Protein AF-0000000066300074 (afdb_homodimer)

Foldseek 3Di:
DWDWDWDQDPVRFIKIFIADPVRHTDDIGDTHNDPVVRVVVVVCCVVCVVVPDDDDPD/DWDWDWDQDPVRFIKIFIADPVRHTDDIGDTHNDPVVRVVVVVCCVVCVVVPDDDDPD

Radius of gyration: 13.02 Å; Cα contacts (8 Å, |Δi|>4): 265; chains: 2; bounding box: 30×37×32 Å

Solvent-accessible surface area (backbone atoms only — not comparable to full-atom values): 5944 Å² total; per-residue (Å²): 99,38,34,32,39,30,32,67,44,97,84,68,22,22,25,36,32,34,24,36,62,85,64,45,78,51,32,37,36,53,72,20,88,36,66,64,54,32,52,47,45,51,49,48,44,34,67,27,39,66,71,30,50,81,40,76,50,125,100,39,34,32,40,30,35,67,46,98,86,67,22,21,25,37,32,35,22,37,62,84,65,44,77,50,32,37,37,55,72,20,87,35,66,64,54,34,53,49,45,52,50,48,42,32,68,28,39,69,74,29,50,82,41,76,49,126

InterPro domains:
  IPR010879 Domain of unknown function DUF1508 [PF07411] (9-54)
  IPR036913 YegP-like superfamily [SSF160113] (1-55)
 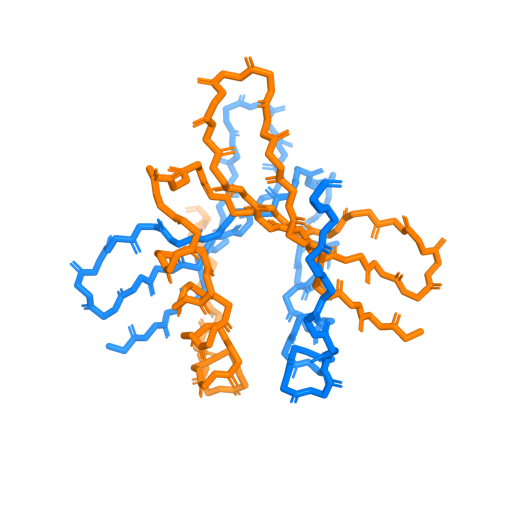 IPR051141 UPF0339 domain-containing protein [PTHR40606] (1-51)

Sequence (116 aa):
MSKFEVYLDEGGKYRFRLRARNGQIIAVSQGYKSEEGCIKGIQSVKENAPNARIIVLEMSKFEVYLDEGGKYRFRLRARNGQIIAVSQGYKSEEGCIKGIQSVKENAPNARIIVLE

Secondary structure (DSSP, 8-state):
--EEEEEE-TTS-EEEEEE-TTS-EEEEEPPBSSHHHHHHHHHHHHHHTTTPEEEE--/--EEEEEE-TTS-EEEEEE-TTS-EEEEEPPBSSHHHHHHHHHHHHHHTTTPEEEE--

Organism: Methanosarcina acetivorans (strain ATCC 35395 / DSM 2834 / JCM 12185 / C2A) (NCBI:txid188937)

pLDDT: mean 92.96, std 4.44, range [66.56, 96.81]

Nearest PDB structures (foldseek):
  6q2z-assembly1_B  TM=9.196E-01  e=2.570E-05  Haloferax volcanii DS2
  2k7i-assembly1_B  TM=8.729E-01  e=2.587E-04  Agrobacterium fabrum str. C58
  3bid-assembly4_G  TM=8.774E-01  e=3.320E-04  Neisseria meningitidis MC58
  3bid-assembly3_E  TM=8.738E-01  e=5.139E-04  Neisseria meningitidis MC58
  2k8e-assembly1_A  TM=9.544E-01  e=5.504E-03  Escherichia coli K-12

Structure (mmCIF, N/CA/C/O backbone):
data_AF-0000000066300074-model_v1
#
loop_
_entity.id
_entity.type
_entity.pdbx_description
1 polymer 'UPF0339 protein MA_3316'
#
loop_
_atom_site.group_PDB
_atom_site.id
_atom_site.type_symbol
_atom_site.label_atom_id
_atom_site.label_alt_id
_atom_site.label_comp_id
_atom_site.label_asym_id
_atom_site.label_entity_id
_atom_site.label_seq_id
_atom_site.pdbx_PDB_ins_code
_atom_site.Cartn_x
_atom_site.Cartn_y
_atom_site.Cartn_z
_atom_site.occupancy
_atom_site.B_iso_or_equiv
_atom_site.auth_seq_id
_atom_site.auth_comp_id
_atom_site.auth_asym_id
_atom_site.auth_atom_id
_atom_site.pdbx_PDB_model_num
ATOM 1 N N . MET A 1 1 ? 9.641 2.594 -13.008 1 79.38 1 MET A N 1
ATOM 2 C CA . MET A 1 1 ? 10.031 2.637 -11.602 1 79.38 1 MET A CA 1
ATOM 3 C C . MET A 1 1 ? 8.836 2.969 -10.711 1 79.38 1 MET A C 1
ATOM 5 O O . MET A 1 1 ? 7.941 3.707 -11.117 1 79.38 1 MET A O 1
ATOM 9 N N . SER A 1 2 ? 8.641 2.221 -9.711 1 91.62 2 SER A N 1
ATOM 10 C CA . SER A 1 2 ? 7.488 2.457 -8.836 1 91.62 2 SER A CA 1
ATOM 11 C C . SER A 1 2 ? 7.688 3.707 -7.988 1 91.62 2 SER A C 1
ATOM 13 O O . SER A 1 2 ? 8.82 4.055 -7.637 1 91.62 2 SER A O 1
ATOM 15 N N . LYS A 1 3 ? 6.703 4.562 -7.789 1 93.5 3 LYS A N 1
ATOM 16 C CA . LYS A 1 3 ? 6.762 5.801 -7.02 1 93.5 3 LYS A CA 1
ATOM 17 C C . LYS A 1 3 ? 5.527 5.961 -6.137 1 93.5 3 LYS A C 1
ATOM 19 O O . LYS A 1 3 ? 4.457 5.445 -6.457 1 93.5 3 LYS A O 1
ATOM 24 N N . PHE A 1 4 ? 5.812 6.648 -5.051 1 96.56 4 PHE A N 1
ATOM 25 C CA . PHE A 1 4 ? 4.727 6.984 -4.141 1 96.56 4 PHE A CA 1
ATOM 26 C C . PHE A 1 4 ? 4.195 8.383 -4.422 1 96.56 4 PHE A C 1
ATOM 28 O O . PHE A 1 4 ? 4.957 9.359 -4.41 1 96.56 4 PHE A O 1
ATOM 35 N N . GLU A 1 5 ? 2.988 8.461 -4.75 1 96.75 5 GLU A N 1
ATOM 36 C CA . GLU A 1 5 ? 2.365 9.758 -4.984 1 96.75 5 GLU A CA 1
ATOM 37 C C . GLU A 1 5 ? 1.416 10.125 -3.848 1 96.75 5 GLU A C 1
ATOM 39 O O . GLU A 1 5 ? 0.458 9.398 -3.572 1 96.75 5 GLU A O 1
ATOM 44 N N . VAL A 1 6 ? 1.687 11.297 -3.277 1 96.62 6 VAL A N 1
ATOM 45 C CA . VAL A 1 6 ? 0.855 11.789 -2.186 1 96.62 6 VAL A CA 1
ATOM 46 C C . VAL A 1 6 ? -0.092 12.867 -2.709 1 96.62 6 VAL A C 1
ATOM 48 O O . VAL A 1 6 ? 0.34 13.82 -3.367 1 96.62 6 VAL A O 1
ATOM 51 N N . TYR A 1 7 ? -1.346 12.633 -2.512 1 95.81 7 TYR A N 1
ATOM 52 C CA . TYR A 1 7 ? -2.311 13.609 -3.004 1 95.81 7 TYR A CA 1
ATOM 53 C C . TYR A 1 7 ? -3.473 13.758 -2.031 1 95.81 7 TYR A C 1
ATOM 55 O O . TYR A 1 7 ? -3.658 12.93 -1.138 1 95.81 7 TYR A O 1
ATOM 63 N N . LEU A 1 8 ? -4.113 14.922 -2.221 1 94.94 8 LEU A N 1
ATOM 64 C CA . LEU A 1 8 ? -5.297 15.211 -1.421 1 94.94 8 LEU A CA 1
ATOM 65 C C . LEU A 1 8 ? -6.562 14.75 -2.139 1 94.94 8 LEU A C 1
ATOM 67 O O . LEU A 1 8 ? -6.816 15.148 -3.275 1 94.94 8 LEU A O 1
ATOM 71 N N . ASP A 1 9 ? -7.285 13.867 -1.431 1 93.69 9 ASP A N 1
ATOM 72 C CA . ASP A 1 9 ? -8.508 13.344 -2.031 1 93.69 9 ASP A CA 1
ATOM 73 C C . ASP A 1 9 ? -9.633 14.375 -1.987 1 93.69 9 ASP A C 1
ATOM 75 O O . ASP A 1 9 ? -9.477 15.445 -1.39 1 93.69 9 ASP A O 1
ATOM 79 N N . GLU A 1 10 ? -10.727 14.07 -2.703 1 91.5 10 GLU A N 1
ATOM 80 C CA . GLU A 1 10 ? -11.875 14.969 -2.756 1 91.5 10 GLU A CA 1
ATOM 81 C C . GLU A 1 10 ? -12.508 15.148 -1.377 1 91.5 10 GLU A C 1
ATOM 83 O O . GLU A 1 10 ? -13.18 16.141 -1.118 1 91.5 10 GLU A O 1
ATOM 88 N N . GLY A 1 11 ? -12.211 14.266 -0.416 1 92 11 GLY A N 1
ATOM 89 C CA . GLY A 1 11 ? -12.734 14.32 0.939 1 92 11 GLY A CA 1
ATOM 90 C C . GLY A 1 11 ? -11.891 15.172 1.871 1 92 11 GLY A C 1
ATOM 91 O O . GLY A 1 11 ? -12.242 15.359 3.037 1 92 11 GLY A O 1
ATOM 92 N N . GLY A 1 12 ? -10.781 15.75 1.34 1 93.69 12 GLY A N 1
ATOM 93 C CA . GLY A 1 12 ? -9.867 16.547 2.16 1 93.69 12 GLY A CA 1
ATOM 94 C C . GLY A 1 12 ? -8.906 15.688 2.969 1 93.69 12 GLY A C 1
ATOM 95 O O . GLY A 1 12 ? -8.508 16.078 4.07 1 93.69 12 GLY A O 1
ATOM 96 N N . LYS A 1 13 ? -8.68 14.516 2.545 1 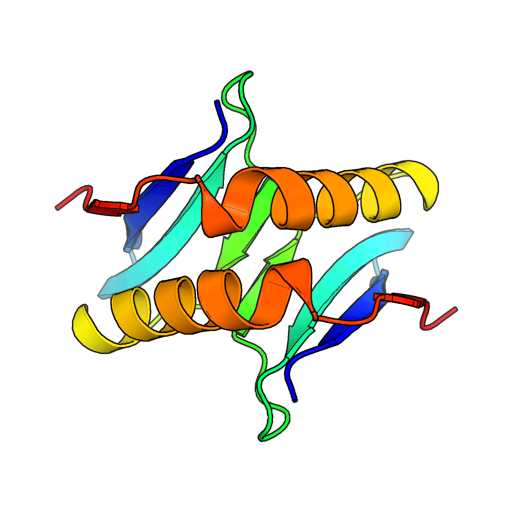95.81 13 LYS A N 1
ATOM 97 C CA . LYS A 1 13 ? -7.75 13.625 3.227 1 95.81 13 LYS A CA 1
ATOM 98 C C . LYS A 1 13 ? -6.496 13.383 2.385 1 95.81 13 LYS A C 1
ATOM 100 O O . LYS A 1 13 ? -6.555 13.414 1.154 1 95.81 13 LYS A O 1
ATOM 105 N N . TYR A 1 14 ? -5.41 13.211 3.061 1 96.81 14 TYR A N 1
ATOM 106 C CA . TYR A 1 14 ? -4.145 12.922 2.398 1 96.81 14 TYR A CA 1
ATOM 107 C C . TYR A 1 14 ? -3.971 11.43 2.176 1 96.81 14 TYR A C 1
ATOM 109 O O . TYR A 1 14 ? -4.152 10.633 3.1 1 96.81 14 TYR A O 1
ATOM 117 N N . ARG A 1 15 ? -3.682 11.117 1 1 96.25 15 ARG A N 1
ATOM 118 C CA . ARG A 1 15 ? -3.463 9.711 0.679 1 96.25 15 ARG A CA 1
ATOM 119 C C . ARG A 1 15 ? -2.268 9.539 -0.253 1 96.25 15 ARG A C 1
ATOM 121 O O . ARG A 1 15 ? -1.922 10.453 -1.001 1 96.25 15 ARG A O 1
ATOM 128 N N . PHE A 1 16 ? -1.637 8.344 -0.215 1 96.44 16 PHE A N 1
ATOM 129 C CA . PHE A 1 16 ? -0.556 8.016 -1.138 1 96.44 16 PHE A CA 1
ATOM 130 C C . PHE A 1 16 ? -0.872 6.746 -1.919 1 96.44 16 PHE A C 1
ATOM 132 O O . PHE A 1 16 ? -1.636 5.898 -1.452 1 96.44 16 PHE A O 1
ATOM 139 N N . ARG A 1 17 ? -0.395 6.703 -3.07 1 95.69 17 ARG A N 1
ATOM 140 C CA . ARG A 1 17 ? -0.561 5.516 -3.908 1 95.69 17 ARG A CA 1
ATOM 141 C C . ARG A 1 17 ? 0.765 5.102 -4.539 1 95.69 17 ARG A C 1
ATOM 143 O O . ARG A 1 17 ? 1.623 5.945 -4.805 1 95.69 17 ARG A O 1
ATOM 150 N N . LEU A 1 18 ? 0.894 3.816 -4.555 1 95.88 18 LEU A N 1
ATOM 151 C CA . LEU A 1 18 ? 2.076 3.27 -5.211 1 95.88 18 LEU A CA 1
ATOM 152 C C . LEU A 1 18 ? 1.773 2.904 -6.66 1 95.88 18 LEU A C 1
ATOM 154 O O . LEU A 1 18 ? 0.898 2.078 -6.926 1 95.88 18 LEU A O 1
ATOM 158 N N . ARG A 1 19 ? 2.494 3.504 -7.566 1 93.44 19 ARG A N 1
ATOM 159 C CA . ARG A 1 19 ? 2.307 3.225 -8.984 1 93.44 19 ARG A CA 1
ATOM 160 C C . ARG A 1 19 ? 3.443 2.369 -9.531 1 93.44 19 ARG A C 1
ATOM 162 O O . ARG A 1 19 ? 4.613 2.621 -9.234 1 93.44 19 ARG A O 1
ATOM 169 N N . ALA A 1 20 ? 2.867 1.416 -10.352 1 89.94 20 ALA A N 1
ATOM 170 C CA . ALA A 1 20 ? 3.865 0.578 -11.008 1 89.94 20 ALA A CA 1
ATOM 171 C C . ALA A 1 20 ? 4.648 1.373 -12.055 1 89.94 20 ALA A C 1
ATOM 173 O O . ALA A 1 20 ? 4.395 2.562 -12.25 1 89.94 20 ALA A O 1
ATOM 174 N N . ARG A 1 21 ? 5.758 0.644 -12.57 1 87.81 21 ARG A N 1
ATOM 175 C CA . ARG A 1 21 ? 6.602 1.282 -13.578 1 87.81 21 ARG A CA 1
ATOM 176 C C . ARG A 1 21 ? 5.793 1.666 -14.805 1 87.81 21 ARG A C 1
ATOM 178 O O . ARG A 1 21 ? 6.09 2.662 -15.469 1 87.81 21 ARG A O 1
ATOM 185 N N . ASN A 1 22 ? 4.676 0.944 -14.922 1 91 22 ASN A N 1
ATOM 186 C CA . ASN A 1 22 ? 3.797 1.188 -16.062 1 91 22 ASN A CA 1
ATOM 187 C C . ASN A 1 22 ? 2.785 2.291 -15.766 1 91 22 ASN A C 1
ATOM 189 O O . ASN A 1 22 ? 2.043 2.713 -16.656 1 91 22 ASN A O 1
ATOM 193 N N . GLY A 1 23 ? 2.822 2.691 -14.617 1 89.44 23 GLY A N 1
ATOM 194 C CA . GLY A 1 23 ? 1.918 3.76 -14.227 1 89.44 23 GLY A CA 1
ATOM 195 C C . GLY A 1 23 ? 0.634 3.252 -13.594 1 89.44 23 GLY A C 1
ATOM 196 O O . GLY A 1 23 ? -0.303 4.023 -13.375 1 89.44 23 GLY A O 1
ATOM 197 N N . GLN A 1 24 ? 0.589 2.008 -13.445 1 91.75 24 GLN A N 1
ATOM 198 C CA . GLN A 1 24 ? -0.604 1.428 -12.836 1 91.75 24 GLN A CA 1
ATOM 199 C C . GLN A 1 24 ? -0.534 1.491 -11.312 1 91.75 24 GLN A C 1
ATOM 201 O O . GLN A 1 24 ? 0.549 1.403 -10.734 1 91.75 24 GLN A O 1
ATOM 206 N N . ILE A 1 25 ? -1.734 1.699 -10.719 1 93.38 25 ILE A N 1
ATOM 207 C CA . ILE A 1 25 ? -1.783 1.786 -9.266 1 93.38 25 ILE A CA 1
ATOM 208 C C . ILE A 1 25 ? -1.793 0.383 -8.664 1 93.38 25 ILE A C 1
ATOM 210 O O . ILE A 1 25 ? -2.662 -0.432 -8.984 1 93.38 25 ILE A O 1
ATOM 214 N N . ILE A 1 26 ? -0.896 0.086 -7.828 1 94.69 26 ILE A N 1
ATOM 215 C CA . ILE A 1 26 ? -0.761 -1.221 -7.191 1 94.69 26 ILE A CA 1
ATOM 216 C C . ILE A 1 26 ? -1.413 -1.193 -5.812 1 94.69 26 ILE A C 1
ATOM 218 O O . ILE A 1 26 ? -2.168 -2.102 -5.457 1 94.69 26 ILE A O 1
ATOM 222 N N . ALA A 1 27 ? -1.117 -0.109 -4.988 1 95.56 27 ALA A N 1
ATOM 223 C CA . ALA A 1 27 ? -1.631 0.015 -3.629 1 95.56 27 ALA A CA 1
ATOM 224 C C . ALA A 1 27 ? -1.934 1.472 -3.287 1 95.56 27 ALA A C 1
ATOM 226 O O . ALA A 1 27 ? -1.292 2.385 -3.811 1 95.56 27 ALA A O 1
ATOM 227 N N . VAL A 1 28 ? -2.918 1.598 -2.512 1 94.81 28 VAL A N 1
ATOM 228 C CA . VAL A 1 28 ? -3.328 2.932 -2.086 1 94.81 28 VAL A CA 1
ATOM 229 C C . VAL A 1 28 ? -3.461 2.973 -0.566 1 94.81 28 VAL A C 1
ATOM 231 O O . VAL A 1 28 ? -3.943 2.016 0.047 1 94.81 28 VAL A O 1
ATOM 234 N N . SER A 1 29 ? -3.051 4.094 -0.007 1 96 29 SER A N 1
ATOM 235 C CA . SER A 1 29 ? -3.164 4.238 1.44 1 96 29 SER A CA 1
ATOM 236 C C . SER A 1 29 ? -4.535 4.781 1.836 1 96 29 SER A C 1
ATOM 238 O O . SER A 1 29 ? -5.309 5.207 0.979 1 96 29 SER A O 1
ATOM 240 N N . GLN A 1 30 ? -4.848 4.652 3.086 1 93.69 30 GLN A N 1
ATOM 241 C CA . GLN A 1 30 ? -6.062 5.289 3.586 1 93.69 30 GLN A CA 1
ATOM 242 C C . GLN A 1 30 ? -5.90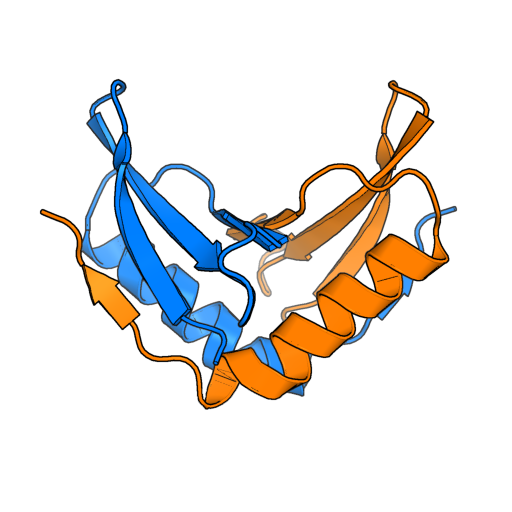2 6.805 3.664 1 93.69 30 GLN A C 1
ATOM 244 O O . GLN A 1 30 ? -4.82 7.332 3.396 1 93.69 30 GLN A O 1
ATOM 249 N N . GLY A 1 31 ? -6.941 7.391 3.908 1 94.88 31 GLY A N 1
ATOM 250 C CA . GLY A 1 31 ? -6.906 8.836 4.012 1 94.88 31 GLY A CA 1
ATOM 251 C C . GLY A 1 31 ? -6.41 9.328 5.359 1 94.88 31 GLY A C 1
ATOM 252 O O . GLY A 1 31 ? -6.918 8.914 6.402 1 94.88 31 GLY A O 1
ATOM 253 N N . TYR A 1 32 ? -5.43 10.156 5.246 1 95.44 32 TYR A N 1
ATOM 254 C CA . TYR A 1 32 ? -4.867 10.75 6.453 1 95.44 32 TYR A CA 1
ATOM 255 C C . TYR A 1 32 ? -5.348 12.188 6.629 1 95.44 32 TYR A C 1
ATOM 257 O O . TYR A 1 32 ? -5.543 12.906 5.645 1 95.44 32 TYR A O 1
ATOM 265 N N . LYS A 1 33 ? -5.543 12.578 7.855 1 94 33 LYS A N 1
ATOM 266 C CA . LYS A 1 33 ? -6.004 13.93 8.164 1 94 33 LYS A CA 1
ATOM 267 C C . LYS A 1 33 ? -4.898 14.953 7.934 1 94 33 LYS A C 1
ATOM 269 O O . LYS A 1 33 ? -5.176 16.125 7.668 1 94 33 LYS A O 1
ATOM 274 N N . SER A 1 34 ? -3.705 14.484 7.969 1 93.81 34 SER A N 1
ATOM 275 C CA . SER A 1 34 ? -2.568 15.391 7.832 1 93.81 34 SER A CA 1
ATOM 276 C C . SER A 1 34 ? -1.542 14.844 6.848 1 93.81 34 SER A C 1
ATOM 278 O O . SER A 1 34 ? -1.392 13.625 6.711 1 93.81 34 SER A O 1
ATOM 280 N N . GLU A 1 35 ? -0.93 15.805 6.262 1 93.19 35 GLU A N 1
ATOM 281 C CA . GLU A 1 35 ? 0.131 15.438 5.324 1 93.19 35 GLU A CA 1
ATOM 282 C C . GLU A 1 35 ? 1.218 14.625 6.016 1 93.19 35 GLU A C 1
ATOM 284 O O . GLU A 1 35 ? 1.756 13.68 5.434 1 93.19 35 GLU A O 1
ATOM 289 N N . GLU A 1 36 ? 1.432 15.008 7.227 1 93.69 36 GLU A N 1
ATOM 290 C CA . GLU A 1 36 ? 2.455 14.312 8 1 93.69 36 GLU A CA 1
ATOM 291 C C . GLU A 1 36 ? 2.111 12.836 8.172 1 93.69 36 GLU A C 1
ATOM 293 O O . GLU A 1 36 ? 2.988 11.977 8.078 1 93.69 36 GLU A O 1
ATOM 298 N N . GLY A 1 37 ? 0.917 12.672 8.484 1 93.31 37 GLY A N 1
ATOM 299 C CA . GLY A 1 37 ? 0.461 11.297 8.625 1 93.31 37 GLY A CA 1
ATOM 300 C C . GLY A 1 37 ? 0.71 10.453 7.391 1 93.31 37 GLY A C 1
ATOM 301 O O . GLY A 1 37 ? 1.115 9.297 7.492 1 93.31 37 GLY A O 1
ATOM 302 N N . CYS A 1 38 ? 0.474 11 6.223 1 94.69 38 CYS A N 1
ATOM 303 C CA . CYS A 1 38 ? 0.685 10.336 4.941 1 94.69 38 CYS A CA 1
ATOM 304 C C . CYS A 1 38 ? 2.154 9.992 4.742 1 94.69 38 CYS A C 1
ATOM 306 O O . CYS A 1 38 ? 2.486 8.859 4.383 1 94.69 38 CYS A O 1
ATOM 308 N N . ILE A 1 39 ? 2.943 10.969 5.059 1 94.06 39 ILE A N 1
ATOM 309 C CA . ILE A 1 39 ? 4.383 10.781 4.902 1 94.06 39 ILE A CA 1
ATOM 310 C C . ILE A 1 39 ? 4.867 9.68 5.84 1 94.06 39 ILE A C 1
ATOM 312 O O . ILE A 1 39 ? 5.676 8.836 5.449 1 94.06 39 ILE A O 1
ATOM 316 N N . LYS A 1 40 ? 4.324 9.672 6.969 1 92.88 40 LYS A N 1
ATOM 317 C CA . LYS A 1 40 ? 4.672 8.648 7.949 1 92.88 40 LYS A CA 1
ATOM 318 C C . LYS A 1 40 ? 4.273 7.262 7.457 1 92.88 40 LYS A C 1
ATOM 320 O O . LYS A 1 40 ? 5 6.289 7.664 1 92.88 40 LYS A O 1
ATOM 325 N N . GLY A 1 41 ? 3.145 7.25 6.867 1 94.5 41 GLY A N 1
ATOM 326 C CA . GLY A 1 41 ? 2.689 5.996 6.289 1 94.5 41 GLY A CA 1
ATOM 327 C C . GLY A 1 41 ? 3.652 5.426 5.262 1 94.5 41 GLY A C 1
ATOM 328 O O . GLY A 1 41 ? 3.998 4.246 5.316 1 94.5 41 GLY A O 1
ATOM 329 N N . ILE A 1 42 ? 4.039 6.27 4.402 1 95.31 42 ILE A N 1
ATOM 330 C CA . ILE A 1 42 ? 4.973 5.879 3.354 1 95.31 42 ILE A CA 1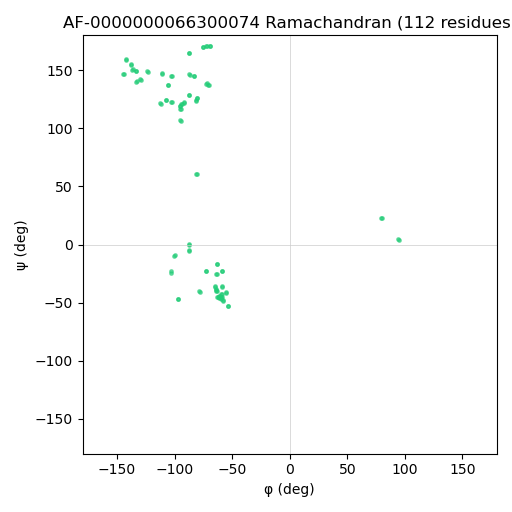
ATOM 331 C C . ILE A 1 42 ? 6.281 5.402 3.977 1 95.31 42 ILE A C 1
ATOM 333 O O . ILE A 1 42 ? 6.836 4.379 3.564 1 95.31 42 ILE A O 1
ATOM 337 N N . GLN A 1 43 ? 6.719 6.164 4.949 1 93.06 43 GLN A N 1
ATOM 338 C CA . GLN A 1 43 ? 7.957 5.809 5.633 1 93.06 43 GLN A CA 1
ATOM 339 C C . GLN A 1 43 ? 7.855 4.426 6.273 1 93.06 43 GLN A C 1
ATOM 341 O O . GLN A 1 43 ? 8.797 3.635 6.211 1 93.06 43 GLN A O 1
ATOM 346 N N . SER A 1 44 ? 6.723 4.215 6.871 1 93 44 SER A N 1
ATOM 347 C CA . SER A 1 44 ? 6.48 2.918 7.492 1 93 44 SER A CA 1
ATOM 348 C C . SER A 1 44 ? 6.562 1.79 6.473 1 93 44 SER A C 1
ATOM 350 O O . SER A 1 44 ? 7.164 0.747 6.738 1 93 44 SER A O 1
ATOM 352 N N . VAL A 1 45 ? 5.895 2.02 5.359 1 93.19 45 VAL A N 1
ATOM 353 C CA . VAL A 1 45 ? 5.906 1.045 4.273 1 93.19 45 VAL A CA 1
ATOM 354 C C . VAL A 1 45 ? 7.34 0.812 3.805 1 93.19 45 VAL A C 1
ATOM 356 O O . VAL A 1 45 ? 7.781 -0.333 3.674 1 93.19 45 VAL A O 1
ATOM 359 N N . LYS A 1 46 ? 8.078 1.845 3.633 1 93.38 46 LYS A N 1
ATOM 360 C CA . LYS A 1 46 ? 9.453 1.774 3.148 1 93.38 46 LYS A CA 1
ATOM 361 C C . LYS A 1 46 ? 10.352 1.049 4.145 1 93.38 46 LYS A C 1
ATOM 363 O O . LYS A 1 46 ? 11.266 0.324 3.752 1 93.38 46 LYS A O 1
ATOM 368 N N . GLU A 1 47 ? 10.062 1.263 5.352 1 91.31 47 GLU A N 1
ATOM 369 C CA . GLU A 1 47 ? 10.891 0.687 6.41 1 91.31 47 GLU A CA 1
ATOM 370 C C . GLU A 1 47 ? 10.555 -0.785 6.633 1 91.31 47 GLU A C 1
ATOM 372 O O . GLU A 1 47 ?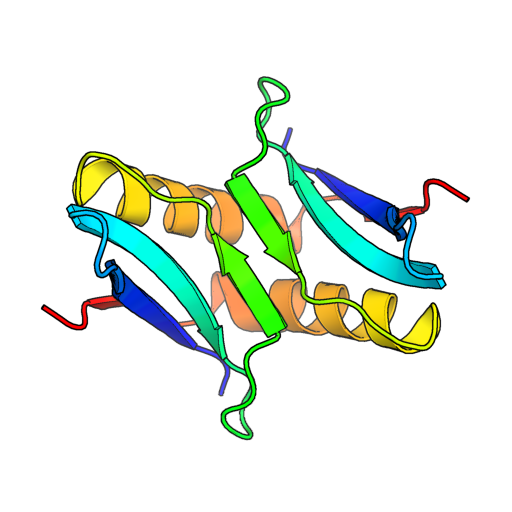 11.445 -1.604 6.855 1 91.31 47 GLU A O 1
ATOM 377 N N . ASN A 1 48 ? 9.289 -1.069 6.586 1 92.81 48 ASN A N 1
ATOM 378 C CA . ASN A 1 48 ? 8.836 -2.396 6.984 1 92.81 48 ASN A CA 1
ATOM 379 C C . ASN A 1 48 ? 8.508 -3.264 5.77 1 92.81 48 ASN A C 1
ATOM 381 O O . ASN A 1 48 ? 8.586 -4.492 5.84 1 92.81 48 ASN A O 1
ATOM 385 N N . ALA A 1 49 ? 8.18 -2.674 4.641 1 92.06 49 ALA A N 1
ATOM 386 C CA . ALA A 1 49 ? 7.723 -3.395 3.457 1 92.06 49 ALA A CA 1
ATOM 387 C C . ALA A 1 49 ? 8.711 -4.492 3.064 1 92.06 49 ALA A C 1
ATOM 389 O O . ALA A 1 49 ? 8.328 -5.652 2.908 1 92.06 49 ALA A O 1
ATOM 390 N N . PRO A 1 50 ? 10.023 -4.145 2.895 1 92.56 50 PRO A N 1
ATOM 391 C CA . PRO A 1 50 ? 11.008 -5.148 2.504 1 92.56 50 PRO A CA 1
ATOM 392 C C . PRO A 1 50 ? 11.172 -6.254 3.547 1 92.56 50 PRO A C 1
ATOM 394 O O . PRO A 1 50 ? 11.555 -7.379 3.207 1 92.56 50 PRO A O 1
ATOM 397 N N . ASN A 1 51 ? 10.867 -5.953 4.824 1 92.06 51 ASN A N 1
ATOM 398 C CA . ASN A 1 51 ? 10.984 -6.902 5.922 1 92.06 51 ASN A CA 1
ATOM 399 C C . ASN A 1 51 ? 9.641 -7.512 6.289 1 92.06 51 ASN A C 1
ATOM 401 O O . ASN A 1 51 ? 9.578 -8.461 7.078 1 92.06 51 ASN A O 1
ATOM 405 N N . ALA A 1 52 ? 8.68 -6.957 5.711 1 93.12 52 ALA A N 1
ATOM 406 C CA . ALA A 1 52 ? 7.32 -7.383 6.027 1 93.12 52 ALA A CA 1
ATOM 407 C C . ALA A 1 52 ? 7.027 -8.766 5.461 1 93.12 52 ALA A C 1
ATOM 409 O O . ALA A 1 52 ? 7.488 -9.109 4.367 1 93.12 52 ALA A O 1
ATOM 410 N N . ARG A 1 53 ? 6.387 -9.586 6.219 1 93.31 53 ARG A N 1
ATOM 411 C CA . ARG A 1 53 ? 6.027 -10.93 5.77 1 93.31 53 ARG A CA 1
ATOM 412 C C . ARG A 1 53 ? 4.684 -10.922 5.047 1 93.31 53 ARG A C 1
ATOM 414 O O . ARG A 1 53 ? 3.82 -10.094 5.34 1 93.31 53 ARG A O 1
ATOM 421 N N . ILE A 1 54 ? 4.598 -11.781 4.102 1 94.38 54 ILE A N 1
ATOM 422 C CA . ILE A 1 54 ? 3.348 -11.922 3.361 1 94.38 54 ILE A CA 1
ATOM 423 C C . ILE A 1 54 ? 2.516 -13.055 3.967 1 94.38 54 ILE A C 1
ATOM 425 O O . ILE A 1 54 ? 2.977 -14.195 4.051 1 94.38 54 ILE A O 1
ATOM 429 N N . ILE A 1 55 ? 1.387 -12.664 4.465 1 95 55 ILE A N 1
ATOM 430 C CA . ILE A 1 55 ? 0.476 -13.656 5.031 1 95 55 ILE A CA 1
ATOM 431 C C . ILE A 1 55 ? -0.778 -13.758 4.164 1 95 55 ILE A C 1
ATOM 433 O O . ILE A 1 55 ? -1.482 -12.766 3.963 1 95 55 ILE A O 1
ATOM 437 N N . VAL A 1 56 ? -1.092 -14.977 3.625 1 93.81 56 VAL A N 1
ATOM 438 C CA . VAL A 1 56 ? -2.287 -15.203 2.816 1 93.81 56 VAL A CA 1
ATOM 439 C C . VAL A 1 56 ? -3.41 -15.75 3.695 1 93.81 56 VAL A C 1
ATOM 441 O O . VAL A 1 56 ? -3.312 -16.859 4.219 1 93.81 56 VAL A O 1
ATOM 444 N N . LEU A 1 57 ? -4.387 -14.68 3.871 1 87.5 57 LEU A N 1
ATOM 445 C CA . LEU A 1 57 ? -5.516 -15.086 4.699 1 87.5 57 LEU A CA 1
ATOM 446 C C . LEU A 1 57 ? -6.543 -15.859 3.881 1 87.5 57 LEU A C 1
ATOM 448 O O . LEU A 1 57 ? -6.973 -15.398 2.822 1 87.5 57 LEU A O 1
ATOM 452 N N . GLU A 1 58 ? -6.527 -16.906 3.232 1 66.56 58 GLU A N 1
ATOM 453 C CA . GLU A 1 58 ? -7.453 -17.781 2.52 1 66.56 58 GLU A CA 1
ATOM 454 C C . GLU A 1 58 ? -8.742 -17.984 3.312 1 66.56 58 GLU A C 1
ATOM 456 O O . GLU A 1 58 ? -8.734 -17.891 4.543 1 66.56 58 GLU A O 1
ATOM 461 N N . MET B 1 1 ? 5.363 -5.238 14.258 1 79 1 MET B N 1
ATOM 462 C CA . MET B 1 1 ? 5.992 -5.453 12.953 1 79 1 MET B CA 1
ATOM 463 C C . MET B 1 1 ? 4.957 -5.387 11.836 1 79 1 MET B C 1
ATOM 465 O O . MET B 1 1 ? 3.805 -5.781 12.023 1 79 1 MET B O 1
ATOM 469 N N . SER B 1 2 ? 5.215 -4.625 10.828 1 91.56 2 SER B N 1
ATOM 470 C CA . SER B 1 2 ? 4.254 -4.492 9.742 1 91.56 2 SER B CA 1
ATOM 471 C C . SER B 1 2 ? 4.191 -5.762 8.898 1 91.56 2 SER B C 1
ATOM 473 O O . SER B 1 2 ? 5.191 -6.473 8.766 1 91.56 2 SER B O 1
ATOM 475 N N . LYS B 1 3 ? 3.045 -6.227 8.477 1 93.62 3 LYS B N 1
ATOM 476 C CA . LYS B 1 3 ? 2.848 -7.438 7.688 1 93.62 3 LYS B CA 1
ATOM 477 C C . LYS B 1 3 ? 1.844 -7.203 6.559 1 93.62 3 LYS B C 1
ATOM 479 O O . LYS B 1 3 ? 0.959 -6.352 6.676 1 93.62 3 LYS B O 1
ATOM 484 N N . PHE B 1 4 ? 2.094 -7.98 5.523 1 96.56 4 PHE B N 1
ATOM 485 C CA . PHE B 1 4 ? 1.167 -7.961 4.395 1 96.56 4 PHE B CA 1
ATOM 486 C C . PHE B 1 4 ? 0.153 -9.094 4.512 1 96.56 4 PHE B C 1
ATOM 488 O O . PHE B 1 4 ? 0.529 -10.266 4.605 1 96.56 4 PHE B O 1
ATOM 495 N N . GLU B 1 5 ? -1.048 -8.742 4.582 1 96.75 5 GLU B N 1
ATOM 496 C CA . GLU B 1 5 ? -2.104 -9.75 4.633 1 96.75 5 GLU B CA 1
ATOM 497 C C . GLU B 1 5 ? -2.867 -9.812 3.312 1 96.75 5 GLU B C 1
ATOM 499 O O . GLU B 1 5 ? -3.447 -8.82 2.873 1 96.75 5 GLU B O 1
ATOM 504 N N . VAL B 1 6 ? -2.887 -11.031 2.77 1 96.69 6 VAL B N 1
ATOM 505 C CA . VAL B 1 6 ? -3.596 -11.258 1.514 1 96.69 6 VAL B CA 1
ATOM 506 C C . VAL B 1 6 ? -4.934 -11.938 1.789 1 96.69 6 VAL B C 1
ATOM 508 O O . VAL B 1 6 ? -4.984 -12.953 2.482 1 96.69 6 VAL B O 1
ATOM 511 N N . TYR B 1 7 ? -5.969 -11.289 1.336 1 95.88 7 TYR B N 1
ATOM 512 C CA . TYR B 1 7 ? -7.285 -11.875 1.579 1 95.88 7 TYR B CA 1
ATOM 513 C C . TYR B 1 7 ? -8.203 -11.664 0.381 1 95.88 7 TYR B C 1
ATOM 515 O O . TYR B 1 7 ? -7.918 -10.844 -0.493 1 95.88 7 TYR B O 1
ATOM 523 N N . LEU B 1 8 ? -9.211 -12.539 0.381 1 94.94 8 LEU B N 1
ATOM 524 C CA . LEU B 1 8 ? -10.227 -12.438 -0.663 1 94.94 8 LEU B CA 1
ATOM 525 C C . LEU B 1 8 ? -11.391 -11.57 -0.206 1 94.94 8 LEU B C 1
ATOM 527 O O . LEU B 1 8 ? -12 -11.836 0.832 1 94.94 8 LEU B O 1
ATOM 531 N N . ASP B 1 9 ? -11.617 -10.516 -1.012 1 93.62 9 ASP B N 1
ATOM 532 C CA . ASP B 1 9 ? -12.703 -9.602 -0.657 1 93.62 9 ASP B CA 1
ATOM 533 C C . ASP B 1 9 ? -14.062 -10.219 -0.979 1 93.62 9 ASP B C 1
ATOM 535 O O . ASP B 1 9 ? -14.133 -11.289 -1.578 1 93.62 9 ASP B O 1
ATOM 539 N N . GLU B 1 10 ? -15.125 -9.555 -0.497 1 91.44 10 GLU B N 1
ATOM 540 C CA . GLU B 1 10 ? -16.484 -10.031 -0.728 1 91.44 10 GLU B CA 1
ATOM 541 C C . GLU B 1 10 ? -16.828 -10.023 -2.215 1 91.44 10 GLU B C 1
ATOM 543 O O . GLU B 1 10 ? -17.719 -10.75 -2.656 1 91.44 10 GLU B O 1
ATOM 548 N N . GLY B 1 11 ? -16.062 -9.305 -3.059 1 91.81 11 GLY B N 1
ATOM 549 C CA . GLY B 1 11 ? -16.266 -9.211 -4.496 1 91.81 11 GLY B CA 1
ATOM 550 C C . GLY B 1 11 ? -15.57 -10.312 -5.27 1 91.81 11 GLY B C 1
ATOM 551 O O . GLY B 1 11 ? -15.703 -10.398 -6.492 1 91.81 11 GLY B O 1
ATOM 552 N N . GLY B 1 12 ? -14.852 -11.242 -4.555 1 93.5 12 GLY B N 1
ATOM 553 C CA . GLY B 1 12 ? -14.102 -12.305 -5.203 1 93.5 12 GLY B CA 1
ATOM 554 C C . GLY B 1 12 ? -12.758 -11.836 -5.746 1 93.5 12 GLY B C 1
ATOM 555 O O . GLY B 1 12 ? -12.281 -12.359 -6.758 1 93.5 12 GLY B O 1
ATOM 556 N N . LYS B 1 13 ? -12.258 -10.797 -5.223 1 95.69 13 LYS B N 1
ATOM 557 C CA . LYS B 1 13 ? -10.969 -10.273 -5.652 1 95.69 13 LYS B CA 1
ATOM 558 C C . LYS B 1 13 ? -9.914 -10.445 -4.559 1 95.69 13 LYS B C 1
ATOM 560 O O . LYS B 1 13 ? -10.234 -10.414 -3.371 1 95.69 13 LYS B O 1
ATOM 565 N N . TYR B 1 14 ? -8.719 -10.664 -4.977 1 96.75 14 TYR B N 1
ATOM 566 C CA . TYR B 1 14 ? -7.602 -10.797 -4.051 1 96.75 14 TYR B CA 1
ATOM 567 C C . TYR B 1 14 ? -6.988 -9.438 -3.738 1 96.75 14 TYR B C 1
ATOM 569 O O . TYR B 1 14 ? -6.688 -8.656 -4.648 1 96.75 14 TYR B O 1
ATOM 577 N N . ARG B 1 15 ? -6.867 -9.203 -2.525 1 96.31 15 ARG B N 1
ATOM 578 C CA . ARG B 1 15 ? -6.273 -7.938 -2.107 1 96.31 15 ARG B CA 1
ATOM 579 C C . ARG B 1 15 ? -5.305 -8.141 -0.947 1 96.31 15 ARG B C 1
ATOM 581 O O . ARG B 1 15 ? -5.445 -9.102 -0.18 1 96.31 15 ARG B O 1
ATOM 588 N N . PHE B 1 16 ? -4.332 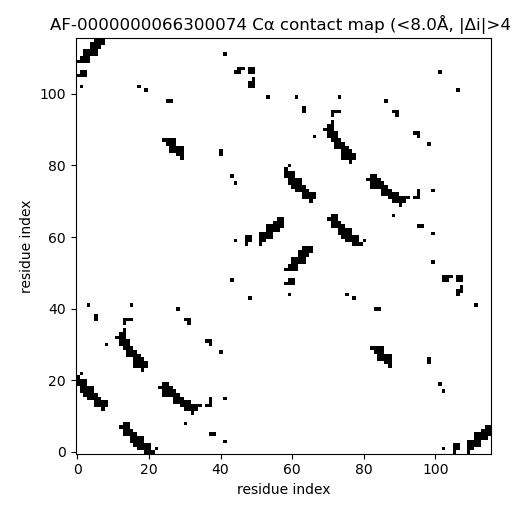-7.223 -0.803 1 96.38 16 PHE B N 1
ATOM 589 C CA . PHE B 1 16 ? -3.418 -7.25 0.333 1 96.38 16 PHE B CA 1
ATOM 590 C C . PHE B 1 16 ? -3.443 -5.922 1.08 1 96.38 16 PHE B C 1
ATOM 592 O O . PHE B 1 16 ? -3.771 -4.887 0.502 1 96.38 16 PHE B O 1
ATOM 599 N N . ARG B 1 17 ? -3.211 -6.008 2.307 1 95.75 17 ARG B N 1
ATOM 600 C CA . ARG B 1 17 ? -3.141 -4.809 3.135 1 95.75 17 ARG B CA 1
ATOM 601 C C . ARG B 1 17 ? -1.918 -4.844 4.043 1 95.75 17 ARG B C 1
ATOM 603 O O . ARG B 1 17 ? -1.47 -5.918 4.453 1 95.75 17 ARG B O 1
ATOM 610 N N . LEU B 1 18 ? -1.361 -3.67 4.121 1 95.94 18 LEU B N 1
ATOM 611 C CA . LEU B 1 18 ? -0.231 -3.533 5.031 1 95.94 18 LEU B CA 1
ATOM 612 C C . LEU B 1 18 ? -0.693 -3.041 6.398 1 95.94 18 LEU B C 1
ATOM 614 O O . LEU B 1 18 ? -1.268 -1.956 6.512 1 95.94 18 LEU B O 1
ATOM 618 N N . ARG B 1 19 ? -0.426 -3.826 7.414 1 93.56 19 ARG B N 1
ATOM 619 C CA . ARG B 1 19 ? -0.807 -3.457 8.773 1 93.56 19 ARG B CA 1
ATOM 620 C C . ARG B 1 19 ? 0.41 -3.023 9.586 1 93.56 19 ARG B C 1
ATOM 622 O O . ARG B 1 19 ? 1.461 -3.666 9.531 1 93.56 19 ARG B O 1
ATOM 629 N N . ALA B 1 20 ? 0.034 -1.911 10.297 1 90.06 20 ALA B N 1
ATOM 630 C CA . ALA B 1 20 ? 1.09 -1.44 11.188 1 90.06 20 ALA B CA 1
ATOM 631 C C . ALA B 1 20 ? 1.317 -2.422 12.336 1 90.06 20 ALA B C 1
ATOM 633 O O . ALA B 1 20 ? 0.644 -3.451 12.422 1 90.06 20 ALA B O 1
ATOM 634 N N . ARG B 1 21 ? 2.469 -2.109 13.117 1 87.81 21 ARG B N 1
ATOM 635 C CA . ARG B 1 21 ? 2.814 -2.971 14.242 1 87.81 21 ARG B CA 1
ATOM 636 C C . ARG B 1 21 ? 1.676 -3.029 15.258 1 87.81 21 ARG B C 1
ATOM 638 O O . ARG B 1 21 ? 1.475 -4.051 15.914 1 87.81 21 ARG B O 1
ATOM 645 N N . ASN B 1 22 ? 0.871 -1.956 15.172 1 91.12 22 ASN B N 1
ATOM 646 C CA . ASN B 1 22 ? -0.263 -1.863 16.078 1 91.12 22 ASN B CA 1
ATOM 647 C C . ASN B 1 22 ? -1.496 -2.564 15.523 1 91.12 22 ASN B C 1
ATOM 649 O O . ASN B 1 22 ? -2.512 -2.691 16.203 1 91.12 22 ASN B O 1
ATOM 653 N N . GLY B 1 23 ? -1.355 -2.99 14.406 1 89.5 23 GLY B N 1
ATOM 654 C CA . GLY B 1 23 ? -2.455 -3.697 13.773 1 89.5 23 GLY B CA 1
ATOM 655 C C . GLY B 1 23 ? -3.33 -2.799 12.922 1 89.5 23 GLY B C 1
ATOM 656 O O . GLY B 1 23 ? -4.402 -3.211 12.469 1 89.5 23 GLY B O 1
ATOM 657 N N . GLN B 1 24 ? -2.918 -1.625 12.828 1 91.62 24 GLN B N 1
ATOM 658 C CA . GLN B 1 24 ? -3.689 -0.689 12.016 1 91.62 24 GLN B CA 1
ATOM 659 C C . GLN B 1 24 ? -3.324 -0.812 10.539 1 91.62 24 GLN B C 1
ATOM 661 O O . GLN B 1 24 ? -2.178 -1.11 10.203 1 91.62 24 GLN B O 1
ATOM 666 N N . ILE B 1 25 ? -4.371 -0.624 9.68 1 93.44 25 ILE B N 1
ATOM 667 C CA . ILE B 1 25 ? -4.137 -0.732 8.25 1 93.44 25 ILE B CA 1
ATOM 668 C C . ILE B 1 25 ? -3.549 0.575 7.719 1 93.44 25 ILE B C 1
ATOM 670 O O . ILE B 1 25 ? -4.145 1.642 7.887 1 93.44 25 ILE B O 1
ATOM 674 N N . ILE B 1 26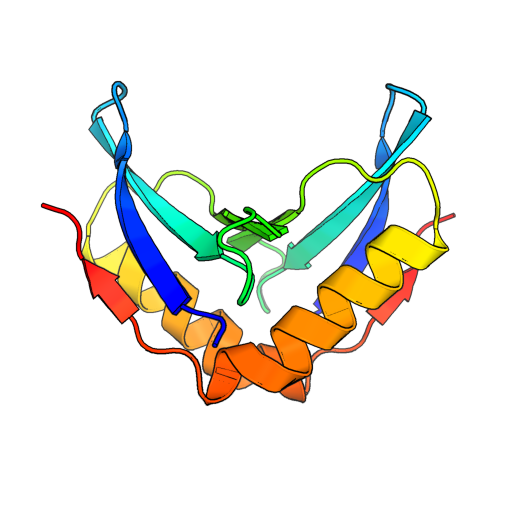 ? -2.443 0.548 7.102 1 94.75 26 ILE B N 1
ATOM 675 C CA . ILE B 1 26 ? -1.748 1.714 6.566 1 94.75 26 ILE B CA 1
ATOM 676 C C . ILE B 1 26 ? -2.068 1.864 5.078 1 94.75 26 ILE B C 1
ATOM 678 O O . ILE B 1 26 ? -2.381 2.963 4.613 1 94.75 26 ILE B O 1
ATOM 682 N N . ALA B 1 27 ? -1.987 0.724 4.297 1 95.69 27 ALA B N 1
ATOM 683 C CA . ALA B 1 27 ? -2.217 0.735 2.854 1 95.69 27 ALA B CA 1
ATOM 684 C C . ALA B 1 27 ? -2.91 -0.546 2.398 1 95.69 27 ALA B C 1
ATOM 686 O O . ALA B 1 27 ? -2.734 -1.604 3.008 1 95.69 27 ALA B O 1
ATOM 687 N N . VAL B 1 28 ? -3.684 -0.348 1.423 1 94.88 28 VAL B N 1
ATOM 688 C CA . VAL B 1 28 ? -4.422 -1.481 0.875 1 94.88 28 VAL B CA 1
ATOM 689 C C . VAL B 1 28 ? -4.246 -1.527 -0.642 1 94.88 28 VAL B C 1
ATOM 691 O O . VAL B 1 28 ? -4.242 -0.487 -1.304 1 94.88 28 VAL B O 1
ATOM 694 N N . SER B 1 29 ? -4.137 -2.758 -1.134 1 96.06 29 SER B N 1
ATOM 695 C CA . SER B 1 29 ? -3.988 -2.908 -2.578 1 96.06 29 SER B CA 1
ATOM 696 C C . SER B 1 29 ? -5.348 -2.98 -3.268 1 96.06 29 SER B C 1
ATOM 698 O O . SER B 1 29 ? -6.379 -3.098 -2.604 1 96.06 29 SER B O 1
ATOM 700 N N . GLN B 1 30 ? -5.359 -2.803 -4.566 1 93.75 30 GLN B N 1
ATOM 701 C CA . GLN B 1 30 ? -6.586 -3.014 -5.328 1 93.75 30 GLN B CA 1
ATOM 702 C C . GLN B 1 30 ? -6.918 -4.5 -5.434 1 93.75 30 GLN B C 1
ATOM 704 O O . GLN B 1 30 ? -6.156 -5.348 -4.969 1 93.75 30 GLN B O 1
ATOM 709 N N . GLY B 1 31 ? -8.016 -4.711 -5.91 1 94.75 31 GLY B N 1
ATOM 710 C CA . GLY B 1 31 ? -8.438 -6.094 -6.059 1 94.75 31 GLY B CA 1
ATOM 711 C C . GLY B 1 31 ? -7.863 -6.766 -7.289 1 94.75 31 GLY B C 1
ATOM 712 O O . GLY B 1 31 ? -7.973 -6.242 -8.398 1 94.75 31 GLY B O 1
ATOM 713 N N . TYR B 1 32 ? -7.258 -7.863 -6.996 1 95.5 32 TYR B N 1
ATOM 714 C CA . TYR B 1 32 ? -6.684 -8.656 -8.078 1 95.5 32 TYR B CA 1
ATOM 715 C C . TYR B 1 32 ? -7.57 -9.852 -8.406 1 95.5 32 TYR B C 1
ATOM 717 O O . TYR B 1 32 ? -8.203 -10.43 -7.516 1 95.5 32 TYR B O 1
ATOM 725 N N . LYS B 1 33 ? -7.625 -10.211 -9.672 1 93.75 33 LYS B N 1
ATOM 726 C CA . LYS B 1 33 ? -8.438 -11.336 -10.125 1 93.75 33 LYS B CA 1
ATOM 727 C C . LYS B 1 33 ? -7.809 -12.664 -9.711 1 93.75 33 LYS B C 1
ATOM 729 O O . LYS B 1 33 ? -8.508 -13.672 -9.562 1 93.75 33 LYS B O 1
ATOM 734 N N . SER B 1 34 ? -6.551 -12.609 -9.484 1 93.75 34 SER B N 1
ATOM 735 C CA . SER B 1 34 ? -5.836 -13.836 -9.148 1 93.75 34 SER B CA 1
ATOM 736 C C . SER B 1 34 ? -4.922 -13.633 -7.945 1 93.75 34 SER B C 1
ATOM 738 O O . SER B 1 34 ? -4.406 -12.531 -7.73 1 93.75 34 SER B O 1
ATOM 740 N N . GLU B 1 35 ? -4.805 -14.727 -7.27 1 93.19 35 GLU B N 1
ATOM 741 C CA . GLU B 1 35 ? -3.91 -14.703 -6.113 1 93.19 35 GLU B CA 1
ATOM 742 C C . GLU B 1 35 ? -2.49 -14.328 -6.52 1 93.19 35 GLU B C 1
ATOM 744 O O . GLU B 1 35 ? -1.804 -13.602 -5.801 1 93.19 35 GLU B O 1
ATOM 749 N N . GLU B 1 36 ? -2.148 -14.812 -7.66 1 93.56 36 GLU B N 1
ATOM 750 C CA . GLU B 1 36 ? -0.81 -14.539 -8.172 1 93.56 36 GLU B CA 1
ATOM 751 C C . GLU B 1 36 ? -0.587 -13.039 -8.367 1 93.56 36 GLU B C 1
ATOM 753 O O . GLU B 1 36 ? 0.484 -12.523 -8.055 1 93.56 36 GLU B O 1
ATOM 758 N N . GLY B 1 37 ? -1.577 -12.5 -8.945 1 93.44 37 GLY B N 1
ATOM 759 C CA . GLY B 1 37 ? -1.5 -11.062 -9.141 1 93.44 37 GLY B CA 1
ATOM 760 C C . GLY B 1 37 ? -1.261 -10.297 -7.848 1 93.44 37 GLY B C 1
ATOM 761 O O . GLY B 1 37 ? -0.477 -9.344 -7.82 1 93.44 37 GLY B O 1
ATOM 762 N N . CYS B 1 38 ? -1.908 -10.695 -6.777 1 94.81 38 CYS B N 1
ATOM 763 C CA . CYS B 1 38 ? -1.774 -10.086 -5.461 1 94.81 38 CYS B CA 1
ATOM 764 C C . CYS B 1 38 ? -0.354 -10.234 -4.93 1 94.81 38 CYS B C 1
ATOM 766 O O . CYS B 1 38 ? 0.251 -9.266 -4.473 1 94.81 38 CYS B O 1
ATOM 768 N N . ILE B 1 39 ? 0.117 -11.422 -5.094 1 94.06 39 ILE B N 1
ATOM 769 C CA . ILE B 1 39 ? 1.462 -11.719 -4.613 1 94.06 39 ILE B CA 1
ATOM 770 C C . ILE B 1 39 ? 2.482 -10.891 -5.387 1 94.06 39 ILE B C 1
ATOM 772 O O . ILE B 1 39 ? 3.424 -10.352 -4.801 1 94.06 39 ILE B O 1
ATOM 776 N N . LYS B 1 40 ? 2.232 -10.766 -6.613 1 92.88 40 LYS B N 1
ATOM 777 C CA . LYS B 1 40 ? 3.111 -9.961 -7.457 1 92.88 40 LYS B CA 1
ATOM 778 C C . LYS B 1 40 ? 3.105 -8.5 -7.023 1 92.88 40 LYS B C 1
ATOM 780 O O . LYS B 1 40 ? 4.145 -7.836 -7.043 1 92.88 40 LYS B O 1
ATOM 785 N N . GLY B 1 41 ? 1.933 -8.078 -6.691 1 94.56 41 GLY B N 1
ATOM 786 C CA . GLY B 1 41 ? 1.817 -6.719 -6.188 1 94.56 41 GLY B CA 1
ATOM 787 C C . GLY B 1 41 ? 2.674 -6.461 -4.961 1 94.56 41 GLY B C 1
ATOM 788 O O . GLY B 1 41 ? 3.398 -5.465 -4.898 1 94.56 41 GLY B O 1
ATOM 789 N N . ILE B 1 42 ? 2.572 -7.336 -4.066 1 95.31 42 ILE B N 1
ATOM 790 C CA . ILE B 1 42 ? 3.334 -7.234 -2.826 1 95.31 42 ILE B CA 1
ATOM 791 C C . ILE B 1 42 ? 4.828 -7.258 -3.137 1 95.31 42 ILE B C 1
ATOM 793 O O . ILE B 1 42 ? 5.598 -6.469 -2.584 1 95.31 42 ILE B O 1
ATOM 797 N N . GLN B 1 43 ? 5.188 -8.164 -4.008 1 93.06 43 GLN B N 1
ATOM 798 C CA . GLN B 1 43 ? 6.59 -8.281 -4.398 1 93.06 43 GLN B CA 1
ATOM 799 C C . GLN B 1 43 ? 7.105 -6.98 -5.004 1 93.06 43 GLN B C 1
ATOM 801 O O . GLN B 1 43 ? 8.227 -6.551 -4.711 1 93.06 43 GLN B O 1
ATOM 806 N N . SER B 1 44 ? 6.258 -6.418 -5.832 1 92.88 44 SER B N 1
ATOM 807 C CA . SER B 1 44 ? 6.617 -5.145 -6.453 1 92.88 44 SER B CA 1
ATOM 808 C C . SER B 1 44 ? 6.867 -4.066 -5.402 1 92.88 44 SER B C 1
ATOM 810 O O . SER B 1 44 ? 7.828 -3.305 -5.504 1 92.88 44 SER B O 1
ATOM 812 N N . VAL B 1 45 ? 5.941 -4.02 -4.453 1 93.12 45 VAL B N 1
ATOM 813 C CA . VAL B 1 45 ? 6.059 -3.059 -3.357 1 93.12 45 VAL B CA 1
ATOM 814 C C . VAL B 1 45 ? 7.355 -3.311 -2.59 1 93.12 45 VAL B C 1
ATOM 816 O O . VAL B 1 45 ? 8.125 -2.379 -2.332 1 93.12 45 VAL B O 1
ATOM 819 N N . LYS B 1 46 ? 7.641 -4.516 -2.301 1 93.31 46 LYS B N 1
ATOM 820 C CA . LYS B 1 46 ? 8.82 -4.898 -1.532 1 93.31 46 LYS B CA 1
ATOM 821 C C . LYS B 1 46 ? 10.102 -4.559 -2.289 1 93.31 46 LYS B C 1
ATOM 823 O O . LYS B 1 46 ? 11.109 -4.172 -1.684 1 93.31 46 LYS B O 1
ATOM 828 N N . GLU B 1 47 ? 10.016 -4.727 -3.533 1 91.25 47 GLU B N 1
ATOM 829 C CA . GLU B 1 47 ? 11.195 -4.512 -4.371 1 91.25 47 GLU B CA 1
ATOM 830 C C . GLU B 1 47 ? 11.438 -3.023 -4.609 1 91.25 47 GLU B C 1
ATOM 832 O O . GLU B 1 47 ? 12.586 -2.568 -4.605 1 91.25 47 GLU B O 1
ATOM 837 N N . ASN B 1 48 ? 10.367 -2.307 -4.828 1 92.75 48 ASN B N 1
ATOM 838 C CA . ASN B 1 48 ? 10.492 -0.918 -5.258 1 92.75 48 ASN B CA 1
ATOM 839 C C . ASN B 1 48 ? 10.227 0.05 -4.109 1 92.75 48 ASN B C 1
ATOM 841 O O . ASN B 1 48 ? 10.727 1.178 -4.117 1 92.75 48 ASN B O 1
ATOM 845 N N . ALA B 1 49 ? 9.508 -0.37 -3.094 1 92.12 49 ALA B N 1
ATOM 846 C CA . ALA B 1 49 ? 9.078 0.502 -2.004 1 92.12 49 ALA B CA 1
ATOM 847 C C . ALA B 1 49 ? 10.266 1.238 -1.389 1 92.12 49 ALA B C 1
ATOM 849 O O . ALA B 1 49 ? 10.258 2.467 -1.283 1 92.12 49 ALA B O 1
ATOM 850 N N . PRO B 1 50 ? 11.336 0.505 -0.972 1 92.5 50 PRO B N 1
ATOM 851 C CA . PRO B 1 50 ? 12.492 1.153 -0.357 1 92.5 50 PRO B CA 1
ATOM 852 C C . PRO B 1 50 ? 13.219 2.1 -1.312 1 92.5 50 PRO B C 1
ATOM 854 O O . PRO B 1 50 ? 13.867 3.051 -0.871 1 92.5 50 PRO B O 1
ATOM 857 N N . ASN B 1 51 ? 13.094 1.864 -2.625 1 92.25 51 ASN B N 1
ATOM 858 C CA . ASN B 1 51 ? 13.75 2.676 -3.645 1 92.25 51 ASN B CA 1
ATOM 859 C C . ASN B 1 51 ? 12.781 3.678 -4.27 1 92.25 51 ASN B C 1
ATOM 861 O O . ASN B 1 51 ? 13.195 4.559 -5.023 1 92.25 51 ASN B O 1
ATOM 865 N N . ALA B 1 52 ? 11.586 3.467 -3.922 1 93.19 52 ALA B N 1
ATOM 866 C CA . ALA B 1 52 ? 10.531 4.301 -4.504 1 93.19 52 ALA B CA 1
ATOM 867 C C . ALA B 1 52 ? 10.609 5.727 -3.965 1 93.19 52 ALA B C 1
ATOM 869 O O . ALA B 1 52 ? 10.914 5.938 -2.789 1 93.19 52 ALA B O 1
ATOM 870 N N . ARG B 1 53 ? 10.445 6.711 -4.82 1 93.38 53 ARG B N 1
ATOM 871 C CA . ARG B 1 53 ? 10.461 8.117 -4.418 1 93.38 53 ARG B CA 1
ATOM 872 C C . ARG B 1 53 ? 9.078 8.578 -3.982 1 93.38 53 ARG B C 1
ATOM 874 O O . ARG B 1 53 ? 8.062 8.07 -4.473 1 93.38 53 ARG B O 1
ATOM 881 N N . ILE B 1 54 ? 9.102 9.438 -3.029 1 94.38 54 ILE B N 1
ATOM 882 C CA . ILE B 1 54 ? 7.848 10.016 -2.559 1 94.38 54 ILE B CA 1
ATOM 883 C C . ILE B 1 54 ? 7.586 11.336 -3.281 1 94.38 54 ILE B C 1
ATOM 885 O O . ILE B 1 54 ? 8.406 12.25 -3.236 1 94.38 54 ILE B O 1
ATOM 889 N N . ILE B 1 55 ? 6.516 11.352 -4.027 1 95 55 ILE B N 1
ATOM 890 C CA . ILE B 1 55 ? 6.125 12.562 -4.73 1 95 55 ILE B CA 1
ATOM 891 C C . ILE B 1 55 ? 4.832 13.117 -4.129 1 95 55 ILE B C 1
ATOM 893 O O . ILE B 1 55 ? 3.811 12.422 -4.098 1 95 55 ILE B O 1
ATOM 897 N N . VAL B 1 56 ? 4.84 14.367 -3.613 1 93.81 56 VAL B N 1
ATOM 898 C CA . VAL B 1 56 ? 3.654 15.008 -3.053 1 93.81 56 VAL B CA 1
ATOM 899 C C . VAL B 1 56 ? 2.979 15.867 -4.121 1 93.81 56 VAL B C 1
ATOM 901 O O . VAL B 1 56 ? 3.547 16.859 -4.574 1 93.81 56 VAL B O 1
ATOM 904 N N . LEU B 1 57 ? 1.769 15.156 -4.523 1 87.94 57 LEU B N 1
ATOM 905 C CA . LEU B 1 57 ? 1.031 15.891 -5.547 1 87.94 57 LEU B CA 1
ATOM 906 C C . L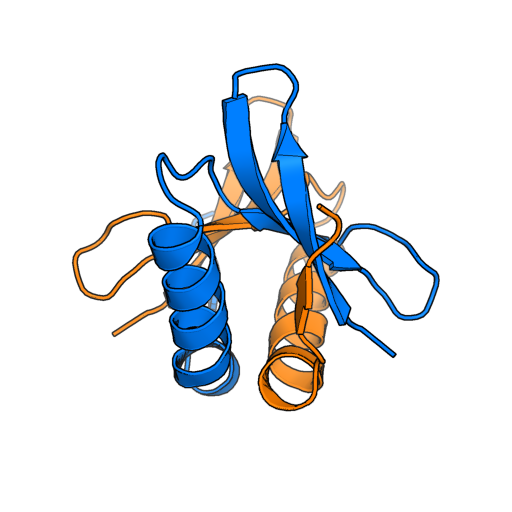EU B 1 57 ? 0.187 17 -4.922 1 87.94 57 LEU B C 1
ATOM 908 O O . LEU B 1 57 ? -0.661 16.734 -4.066 1 87.94 57 LEU B O 1
ATOM 912 N N . GLU B 1 58 ? 0.426 18.016 -4.242 1 66.69 58 GLU B N 1
ATOM 913 C CA . GLU B 1 58 ? -0.268 19.172 -3.701 1 66.69 58 GLU B CA 1
ATOM 914 C C . GLU B 1 58 ? -1.22 19.781 -4.73 1 66.69 58 GLU B C 1
ATOM 916 O O . GLU B 1 58 ? -0.999 19.656 -5.934 1 66.69 58 GLU B O 1
#